Protein AF-A0A4R0RW31-F1 (afdb_monomer)

Radius of gyration: 18.56 Å; Cα contacts (8 Å, |Δi|>4): 98; chains: 1; bounding box: 49×63×40 Å

Nearest PDB structures (foldseek):
  7sss-assembly1_D  TM=7.873E-01  e=2.083E-02  Homo sapiens
  6awl-assembly1_B  TM=7.516E-01  e=2.824E-02  Homo sapiens
  8xyc-assembly1_A  TM=3.086E-01  e=9.597E+00  Verrucomicrobiota
  2xse-assembly1_A  TM=2.639E-01  e=7.080E+00  Leishmania tarentolae

Structure (mmCIF, N/CA/C/O backbone):
data_AF-A0A4R0RW31-F1
#
_entry.id   AF-A0A4R0RW31-F1
#
loop_
_atom_site.group_PDB
_atom_site.id
_atom_site.type_symbol
_atom_site.label_atom_id
_atom_site.label_alt_id
_atom_site.label_comp_id
_atom_site.label_asym_id
_atom_site.label_entity_id
_atom_site.label_seq_id
_atom_site.pdbx_PDB_ins_code
_atom_site.Cartn_x
_atom_site.Cartn_y
_atom_site.Cartn_z
_atom_site.occupancy
_atom_site.B_iso_or_equiv
_atom_site.auth_seq_id
_atom_site.auth_comp_id
_atom_site.auth_asym_id
_atom_site.auth_atom_id
_atom_site.pdbx_PDB_model_num
ATOM 1 N N . MET A 1 1 ? -31.544 -46.307 -4.012 1.00 45.16 1 MET A N 1
ATOM 2 C CA . MET A 1 1 ? -30.546 -45.903 -2.998 1.00 45.16 1 MET A CA 1
ATOM 3 C C . MET A 1 1 ? -30.091 -44.495 -3.343 1.00 45.16 1 MET A C 1
ATOM 5 O O . MET A 1 1 ? -29.356 -44.337 -4.305 1.00 45.16 1 MET A O 1
ATOM 9 N N . ALA A 1 2 ? -30.623 -43.484 -2.655 1.00 39.56 2 ALA A N 1
ATOM 10 C CA . ALA A 1 2 ? -30.266 -42.082 -2.865 1.00 39.56 2 ALA A CA 1
ATOM 11 C C . ALA A 1 2 ? -29.193 -41.692 -1.839 1.00 39.56 2 ALA A C 1
ATOM 13 O O . ALA A 1 2 ? -29.417 -41.847 -0.641 1.00 39.56 2 ALA A O 1
ATOM 14 N N . ALA A 1 3 ? -28.032 -41.239 -2.310 1.00 44.16 3 ALA A N 1
ATOM 15 C CA . ALA A 1 3 ? -26.985 -40.684 -1.464 1.00 44.16 3 ALA A CA 1
ATOM 16 C C . ALA A 1 3 ? -27.232 -39.179 -1.305 1.00 44.16 3 ALA A C 1
ATOM 18 O O . ALA A 1 3 ? -27.142 -38.410 -2.261 1.00 44.16 3 ALA A O 1
ATOM 19 N N . THR A 1 4 ? -27.589 -38.776 -0.092 1.00 51.44 4 THR A N 1
ATOM 20 C CA . THR A 1 4 ? -27.733 -37.381 0.316 1.00 51.44 4 THR A CA 1
ATOM 21 C C . THR A 1 4 ? -26.339 -36.787 0.522 1.00 51.44 4 THR A C 1
ATOM 23 O O . THR A 1 4 ? -25.668 -37.108 1.499 1.00 51.44 4 THR A O 1
ATOM 26 N N . HIS A 1 5 ? -25.886 -35.922 -0.387 1.00 46.72 5 HIS A N 1
ATOM 27 C CA . HIS A 1 5 ? -24.721 -35.073 -0.141 1.00 46.72 5 HIS A CA 1
ATOM 28 C C . HIS A 1 5 ? -25.147 -33.902 0.750 1.00 46.72 5 HIS A C 1
ATOM 30 O O . HIS A 1 5 ? -25.831 -32.982 0.308 1.00 46.72 5 HIS A O 1
ATOM 36 N N . ALA A 1 6 ? -24.766 -33.960 2.024 1.00 48.69 6 ALA A N 1
ATOM 37 C CA . ALA A 1 6 ? -24.850 -32.825 2.927 1.00 48.69 6 ALA A CA 1
ATOM 38 C C . ALA A 1 6 ? -23.756 -31.813 2.547 1.00 48.69 6 ALA A C 1
ATOM 40 O O . ALA A 1 6 ? -22.569 -32.067 2.754 1.00 48.69 6 ALA A O 1
ATOM 41 N N . SER A 1 7 ? -24.147 -30.673 1.974 1.00 46.19 7 SER A N 1
ATOM 42 C CA . SER A 1 7 ? -23.249 -29.529 1.810 1.00 46.19 7 SER A CA 1
ATOM 43 C C . SER A 1 7 ? -22.936 -28.944 3.184 1.00 46.19 7 SER A C 1
ATOM 45 O O . SER A 1 7 ? -23.786 -28.326 3.820 1.00 46.19 7 SER A O 1
ATOM 47 N N . SER A 1 8 ? -21.703 -29.154 3.640 1.00 44.06 8 SER A N 1
ATOM 48 C CA . SER A 1 8 ? -21.124 -28.482 4.801 1.00 44.06 8 SER A CA 1
ATOM 49 C C . SER A 1 8 ? -20.947 -26.995 4.484 1.00 44.06 8 SER A C 1
ATOM 51 O O . SER A 1 8 ? -19.949 -26.602 3.882 1.00 44.06 8 SER A O 1
ATOM 53 N N . SER A 1 9 ? -21.900 -26.154 4.883 1.00 46.59 9 SER A N 1
ATOM 54 C CA . SER A 1 9 ? -21.724 -24.702 4.891 1.00 46.59 9 SER A CA 1
ATOM 55 C C . SER A 1 9 ? -20.740 -24.325 6.001 1.00 46.59 9 SER A C 1
ATOM 57 O O . SER A 1 9 ? -21.135 -24.124 7.151 1.00 46.59 9 SER A O 1
ATOM 59 N N . ALA A 1 10 ? -19.447 -24.269 5.680 1.00 52.94 10 ALA A N 1
ATOM 60 C CA . ALA A 1 10 ? -18.471 -23.647 6.563 1.00 52.94 10 ALA A CA 1
ATOM 61 C C . ALA A 1 10 ? -18.860 -22.171 6.725 1.00 52.94 10 ALA A C 1
ATOM 63 O O . ALA A 1 10 ? -18.895 -21.423 5.750 1.00 52.94 10 ALA A O 1
ATOM 64 N N . SER A 1 11 ? -19.195 -21.760 7.946 1.00 51.03 11 SER A N 1
ATOM 65 C CA . SER A 1 11 ? -19.387 -20.356 8.294 1.00 51.03 11 SER A CA 1
ATOM 66 C C . SER A 1 11 ? -18.028 -19.656 8.234 1.00 51.03 11 SER A C 1
ATOM 68 O O . SER A 1 11 ? -17.292 -19.640 9.221 1.00 51.03 11 SER A O 1
ATOM 70 N N . SER A 1 12 ? -17.647 -19.141 7.064 1.00 73.25 12 SER A N 1
ATOM 71 C CA . SER A 1 12 ? -16.459 -18.301 6.939 1.00 73.25 12 SER A CA 1
ATOM 72 C C . SER A 1 12 ? -16.741 -16.970 7.626 1.00 73.25 12 SER A C 1
ATOM 74 O O . SER A 1 12 ? -17.661 -16.255 7.225 1.00 73.25 12 SER A O 1
ATOM 76 N N . SER A 1 13 ? -15.969 -16.640 8.662 1.00 83.31 13 SER A N 1
ATOM 77 C CA . SER A 1 13 ? -15.927 -15.277 9.196 1.00 83.31 13 SER A CA 1
ATOM 78 C C . SER A 1 13 ? -15.691 -14.278 8.053 1.00 83.31 13 SER A C 1
ATOM 80 O O . SER A 1 13 ? -15.000 -14.628 7.090 1.00 83.31 13 SER A O 1
ATOM 82 N N . PRO A 1 14 ? -16.251 -13.057 8.126 1.00 87.44 14 PRO A N 1
ATOM 83 C CA . PRO A 1 14 ? -15.956 -12.033 7.133 1.00 87.44 14 PRO A CA 1
ATOM 84 C C . PRO A 1 14 ? -14.440 -11.781 7.086 1.00 87.44 14 PRO A C 1
ATOM 86 O O . PRO A 1 14 ? -13.785 -11.844 8.134 1.00 87.44 14 PRO A O 1
ATOM 89 N N . PRO A 1 15 ? -13.875 -11.517 5.896 1.00 94.56 15 PRO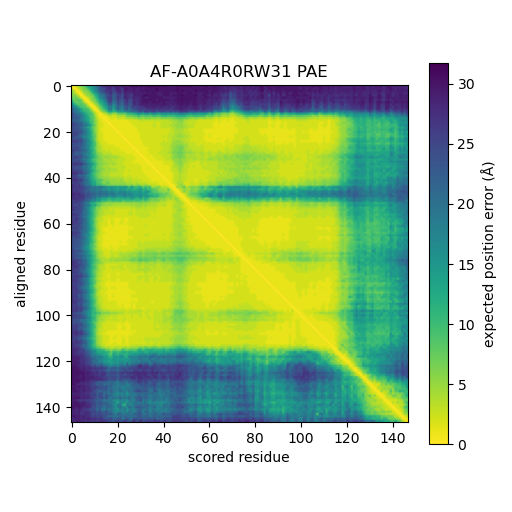 A N 1
ATOM 90 C CA . PRO A 1 15 ? -12.445 -11.300 5.758 1.00 94.56 15 PRO A CA 1
ATOM 91 C C . PRO A 1 15 ? -12.023 -10.033 6.504 1.00 94.56 15 PRO A C 1
ATOM 93 O O . PRO A 1 15 ? -12.758 -9.050 6.604 1.00 94.56 15 PRO A O 1
ATOM 96 N N . THR A 1 16 ? -10.804 -10.045 7.017 1.00 95.81 16 THR A N 1
ATOM 97 C CA . THR A 1 16 ? -10.161 -8.886 7.630 1.00 95.81 16 THR A CA 1
ATOM 98 C C . THR A 1 16 ? -9.554 -7.973 6.566 1.00 95.81 16 THR A C 1
ATOM 100 O O . THR A 1 16 ? -9.238 -8.400 5.456 1.00 95.81 16 THR A O 1
ATOM 103 N N . ILE A 1 17 ? -9.300 -6.706 6.918 1.00 96.12 17 ILE A N 1
ATOM 104 C CA . ILE A 1 17 ? -8.666 -5.750 5.991 1.00 96.12 17 ILE A CA 1
ATOM 105 C C . ILE A 1 17 ? -7.292 -6.243 5.514 1.00 96.12 17 ILE A C 1
ATOM 107 O O . ILE A 1 17 ? -6.922 -6.057 4.357 1.00 96.12 17 ILE A O 1
ATOM 111 N N . ARG A 1 18 ? -6.561 -6.927 6.405 1.00 96.56 18 ARG A N 1
ATOM 112 C CA . ARG A 1 18 ? -5.253 -7.518 6.125 1.00 96.56 18 ARG A CA 1
ATOM 113 C C . ARG A 1 18 ? -5.361 -8.599 5.058 1.00 96.56 18 ARG A C 1
ATOM 115 O O . ARG A 1 18 ? -4.598 -8.576 4.101 1.00 96.56 18 ARG A O 1
ATOM 122 N N . GLU A 1 19 ? -6.325 -9.506 5.193 1.00 97.25 19 GLU A N 1
ATOM 123 C CA . GLU A 1 19 ? -6.543 -10.586 4.227 1.00 97.25 19 GLU A CA 1
ATOM 124 C C . GLU A 1 19 ? -6.937 -10.044 2.852 1.00 97.25 19 GLU A C 1
ATOM 126 O O . GLU A 1 19 ? -6.405 -10.508 1.846 1.00 97.25 19 GLU A O 1
ATOM 131 N N . VAL A 1 20 ? -7.804 -9.027 2.799 1.00 98.19 20 VAL A N 1
ATOM 132 C CA . VAL A 1 20 ? -8.225 -8.410 1.531 1.00 98.19 20 VAL A CA 1
ATOM 133 C C . VAL A 1 20 ? -7.043 -7.753 0.815 1.00 98.19 20 VAL A C 1
ATOM 135 O O . VAL A 1 20 ? -6.808 -8.021 -0.365 1.00 98.19 20 VAL A O 1
ATOM 138 N N . LEU A 1 21 ? -6.259 -6.930 1.518 1.00 98.19 21 LEU A N 1
ATOM 139 C CA . LEU A 1 21 ? -5.113 -6.242 0.918 1.00 98.19 21 LEU A CA 1
ATOM 140 C C . LEU A 1 21 ? -3.986 -7.212 0.537 1.00 98.19 21 LEU A C 1
ATOM 142 O O . LEU A 1 21 ? -3.399 -7.067 -0.534 1.00 98.19 21 LEU A O 1
ATOM 146 N N . ALA A 1 22 ? -3.716 -8.232 1.358 1.00 97.75 22 ALA A N 1
ATOM 147 C CA . ALA A 1 22 ? -2.736 -9.267 1.036 1.00 97.75 22 ALA A CA 1
ATOM 148 C C . ALA A 1 22 ? -3.161 -10.085 -0.193 1.00 97.75 22 ALA A C 1
ATOM 150 O O . ALA A 1 22 ? -2.339 -10.349 -1.071 1.00 97.75 22 ALA A O 1
ATOM 151 N N . ALA A 1 23 ? -4.445 -10.441 -0.299 1.00 97.94 23 ALA A N 1
ATOM 152 C CA . ALA A 1 23 ? -4.982 -11.122 -1.473 1.00 97.94 23 ALA A CA 1
ATOM 153 C C . ALA A 1 23 ? -4.858 -10.257 -2.735 1.00 97.94 23 ALA A C 1
ATOM 155 O O . ALA A 1 23 ? -4.455 -10.756 -3.788 1.00 97.94 23 ALA A O 1
ATOM 156 N N . ARG A 1 24 ? -5.138 -8.952 -2.629 1.00 97.75 24 ARG A N 1
ATOM 157 C CA . ARG A 1 24 ? -4.978 -8.018 -3.746 1.00 97.75 24 ARG A CA 1
ATOM 158 C C . ARG A 1 24 ? -3.517 -7.873 -4.176 1.00 97.75 24 ARG A C 1
ATOM 160 O O . ARG A 1 24 ? -3.259 -7.900 -5.376 1.00 97.75 24 ARG A O 1
ATOM 167 N N . LEU A 1 25 ? -2.579 -7.767 -3.233 1.00 97.44 25 LEU A N 1
ATOM 168 C CA . LEU A 1 25 ? -1.140 -7.686 -3.519 1.00 97.44 25 LEU A CA 1
ATOM 169 C C . LEU A 1 25 ? -0.626 -8.975 -4.181 1.00 97.44 25 LEU A C 1
ATOM 171 O O . LEU A 1 25 ? 0.123 -8.935 -5.158 1.00 97.44 25 LEU A O 1
ATOM 175 N N . LYS A 1 26 ? -1.084 -10.133 -3.691 1.00 96.88 26 LYS A N 1
ATOM 176 C CA . LYS A 1 26 ? -0.772 -11.451 -4.258 1.00 96.88 26 LYS A CA 1
ATOM 177 C C . LYS A 1 26 ? -1.227 -11.587 -5.712 1.00 96.88 26 LYS A C 1
ATOM 179 O O . LYS A 1 26 ? -0.566 -12.248 -6.505 1.00 96.88 26 LYS A O 1
ATOM 184 N N . HIS A 1 27 ? -2.327 -10.938 -6.088 1.00 96.06 27 HIS A N 1
ATOM 185 C CA . HIS A 1 27 ? -2.836 -10.981 -7.460 1.00 96.06 27 HIS A CA 1
ATOM 186 C C . HIS A 1 27 ? -1.836 -10.448 -8.502 1.00 96.06 27 HIS A C 1
ATOM 188 O O . HIS A 1 27 ? -1.933 -10.803 -9.673 1.00 96.06 27 HIS A O 1
ATOM 194 N N . ASN A 1 28 ? -0.857 -9.642 -8.086 1.00 95.50 28 ASN A N 1
ATOM 195 C CA . ASN A 1 28 ? 0.182 -9.132 -8.973 1.00 95.50 28 ASN A CA 1
ATOM 196 C C . ASN A 1 28 ? 1.307 -10.153 -9.257 1.00 95.50 28 ASN A C 1
ATOM 198 O O . ASN A 1 28 ? 2.070 -9.944 -10.196 1.00 95.50 28 ASN A O 1
ATOM 202 N N . GLU A 1 29 ? 1.426 -11.249 -8.489 1.00 93.88 29 GLU A N 1
ATOM 203 C CA . GLU A 1 29 ? 2.508 -12.247 -8.629 1.00 93.88 29 GLU A CA 1
ATOM 204 C C . GLU A 1 29 ? 2.724 -12.750 -10.071 1.00 93.88 29 GLU A C 1
ATOM 206 O O . GLU A 1 29 ? 3.878 -12.811 -10.494 1.00 93.88 29 GLU A O 1
ATOM 211 N N . PRO A 1 30 ? 1.680 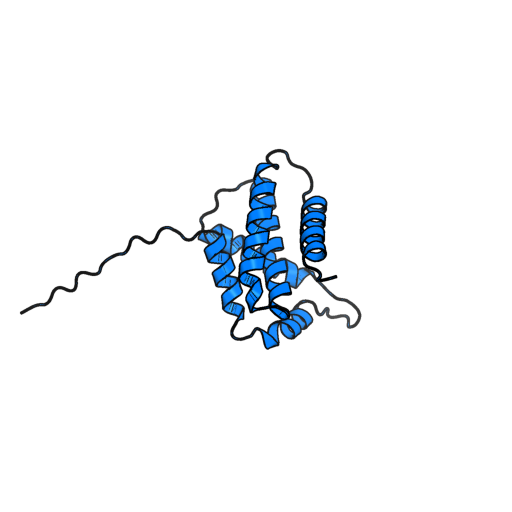-13.057 -10.872 1.00 94.75 30 PRO A N 1
ATOM 212 C CA . PRO A 1 30 ? 1.869 -13.565 -12.233 1.00 94.75 30 PRO A CA 1
ATOM 213 C C . PRO A 1 30 ? 2.474 -12.551 -13.212 1.00 94.75 30 PRO A C 1
ATOM 215 O O . PRO A 1 30 ? 2.931 -12.943 -14.282 1.00 94.75 30 PRO A O 1
ATOM 218 N N . ILE A 1 31 ? 2.430 -11.258 -12.881 1.00 94.00 31 ILE A N 1
ATOM 219 C CA . ILE A 1 31 ? 2.868 -10.153 -13.745 1.00 94.00 31 ILE A CA 1
ATOM 220 C C . ILE A 1 31 ? 3.927 -9.279 -13.069 1.00 94.00 31 ILE A C 1
ATOM 222 O O . ILE A 1 31 ? 4.149 -8.149 -13.497 1.00 94.00 31 ILE A O 1
ATOM 226 N N . VAL A 1 32 ? 4.570 -9.775 -12.007 1.00 93.12 32 VAL A N 1
ATOM 227 C CA . VAL A 1 32 ? 5.448 -8.959 -11.159 1.00 93.12 32 VAL A CA 1
ATOM 228 C C . VAL A 1 32 ? 6.610 -8.331 -11.929 1.00 93.12 32 VAL A C 1
ATOM 230 O O . VAL A 1 32 ? 6.935 -7.168 -11.704 1.00 93.12 32 VAL A O 1
ATOM 233 N N . ASP A 1 33 ? 7.140 -9.053 -12.916 1.00 92.62 33 ASP A N 1
ATOM 234 C CA . ASP A 1 33 ? 8.227 -8.591 -13.783 1.00 92.62 33 ASP A CA 1
ATOM 235 C C . ASP A 1 33 ? 7.806 -7.433 -14.708 1.00 92.62 33 ASP A C 1
ATOM 237 O O . ASP A 1 33 ? 8.649 -6.670 -15.173 1.00 92.62 33 ASP A O 1
ATOM 241 N N . LEU A 1 34 ? 6.500 -7.274 -14.957 1.00 93.94 34 LEU A N 1
ATOM 242 C CA . LEU A 1 34 ? 5.927 -6.211 -15.788 1.00 93.94 34 LEU A CA 1
ATOM 243 C C . LEU A 1 34 ? 5.438 -5.013 -14.965 1.00 93.94 34 LEU A C 1
ATOM 245 O O . LEU A 1 34 ? 5.152 -3.959 -15.534 1.00 93.94 34 LEU A O 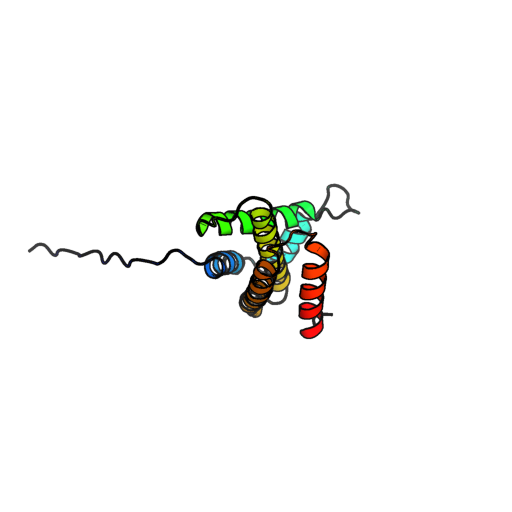1
ATOM 249 N N . LEU A 1 35 ? 5.333 -5.141 -13.637 1.00 89.81 35 LEU A N 1
ATOM 250 C CA . LEU A 1 35 ? 4.825 -4.063 -12.783 1.00 89.81 35 LEU A CA 1
ATOM 251 C C . LEU A 1 35 ? 5.648 -2.772 -12.867 1.00 89.81 35 LEU A C 1
ATOM 253 O O . LEU A 1 35 ? 5.017 -1.717 -12.942 1.00 89.81 35 LEU A O 1
ATOM 257 N N . PRO A 1 36 ? 7.000 -2.793 -12.897 1.00 89.69 36 PRO A N 1
ATOM 258 C CA . PRO A 1 36 ? 7.772 -1.557 -13.014 1.00 89.69 36 PRO A CA 1
ATOM 259 C C . PRO A 1 36 ? 7.436 -0.780 -14.292 1.00 89.69 36 PRO A C 1
ATOM 261 O O . PRO A 1 36 ? 7.256 0.437 -14.250 1.00 89.69 36 PRO A O 1
ATOM 264 N N . GLU A 1 37 ? 7.302 -1.482 -15.421 1.00 89.44 37 GLU A N 1
ATOM 265 C CA . GLU A 1 37 ? 6.931 -0.883 -16.705 1.00 89.44 37 GLU A CA 1
ATOM 266 C C . GLU A 1 37 ? 5.480 -0.392 -16.691 1.00 89.44 37 GLU A C 1
ATOM 268 O O . GLU A 1 37 ? 5.209 0.747 -17.072 1.00 89.44 37 GLU A O 1
ATOM 273 N N . ALA A 1 38 ? 4.551 -1.204 -16.181 1.00 90.62 38 ALA A N 1
ATOM 274 C CA . ALA A 1 38 ? 3.149 -0.823 -16.053 1.00 90.62 38 ALA A CA 1
ATOM 275 C C . ALA A 1 38 ? 2.980 0.443 -15.198 1.00 90.62 38 ALA A C 1
ATOM 277 O O . ALA A 1 38 ? 2.216 1.335 -15.563 1.00 90.62 38 ALA A O 1
ATOM 278 N N . PHE A 1 39 ? 3.728 0.565 -14.098 1.00 87.00 39 PHE A N 1
ATOM 279 C CA . PHE A 1 39 ? 3.719 1.765 -13.266 1.00 87.00 39 PHE A CA 1
ATOM 280 C C . PHE A 1 39 ? 4.366 2.961 -13.952 1.00 87.00 39 PHE A C 1
ATOM 282 O O . PHE A 1 39 ? 3.825 4.060 -13.852 1.00 87.00 39 PHE A O 1
ATOM 289 N N . ALA A 1 40 ? 5.474 2.769 -14.671 1.00 88.00 40 ALA A N 1
ATOM 290 C CA . ALA A 1 40 ? 6.094 3.835 -15.453 1.00 88.00 40 ALA A CA 1
ATOM 291 C C . ALA A 1 40 ? 5.119 4.403 -16.497 1.00 88.00 40 ALA A C 1
ATOM 293 O O . ALA A 1 40 ? 5.027 5.619 -16.648 1.00 88.00 40 ALA A O 1
ATOM 294 N N . LEU A 1 41 ? 4.343 3.537 -17.158 1.00 89.88 41 LEU A N 1
ATOM 295 C CA . LEU A 1 41 ? 3.280 3.935 -18.082 1.00 89.88 41 LEU A CA 1
ATOM 296 C C . LEU A 1 41 ? 2.101 4.601 -17.363 1.00 89.88 41 LEU A C 1
ATOM 298 O O . LEU A 1 41 ? 1.564 5.584 -17.863 1.00 89.88 41 LEU A O 1
ATOM 302 N N . LEU A 1 42 ? 1.716 4.103 -16.186 1.00 87.19 42 LEU A N 1
ATOM 303 C CA . LEU A 1 42 ? 0.622 4.661 -15.388 1.00 87.19 42 LEU A CA 1
ATOM 304 C C . LEU A 1 42 ? 0.899 6.106 -14.957 1.00 87.19 42 LEU A C 1
ATOM 306 O O . LEU A 1 42 ? -0.019 6.921 -14.917 1.00 87.19 42 LEU A O 1
ATOM 310 N N . VAL A 1 43 ? 2.155 6.421 -14.635 1.00 85.38 43 VAL A N 1
ATOM 311 C CA . VAL A 1 43 ? 2.569 7.773 -14.231 1.00 85.38 43 VAL A CA 1
ATOM 312 C C . VAL A 1 43 ? 3.093 8.617 -15.394 1.00 85.38 43 VAL A C 1
ATOM 314 O O . VAL A 1 43 ? 3.447 9.784 -15.198 1.00 85.38 43 VAL A O 1
ATOM 317 N N . ALA A 1 44 ? 3.158 8.054 -16.603 1.00 86.38 44 ALA A N 1
ATOM 318 C CA . ALA A 1 44 ? 3.570 8.789 -17.787 1.00 86.38 44 ALA A CA 1
ATOM 319 C C . ALA A 1 44 ? 2.537 9.878 -18.096 1.00 86.38 44 ALA A C 1
ATOM 321 O O . ALA A 1 44 ? 1.351 9.616 -18.298 1.00 86.38 44 ALA A O 1
ATOM 322 N N . SER A 1 45 ? 2.993 11.127 -18.141 1.00 77.94 45 SER A N 1
ATOM 323 C CA . SER A 1 45 ? 2.164 12.238 -18.592 1.00 77.94 45 SER A CA 1
ATOM 324 C C . SER A 1 45 ? 2.183 12.340 -20.119 1.00 77.94 45 SER A C 1
ATOM 326 O O . SER A 1 45 ? 3.088 11.848 -20.789 1.00 77.94 45 SER A O 1
ATOM 328 N N . SER A 1 46 ? 1.228 13.081 -20.687 1.00 75.75 46 SER A N 1
ATOM 329 C CA . SER A 1 46 ? 1.271 13.489 -22.098 1.00 75.75 46 SER A CA 1
ATOM 330 C C . SER A 1 46 ? 2.492 14.361 -22.433 1.00 75.75 46 SER A C 1
ATOM 332 O O . SER A 1 46 ? 2.824 14.525 -23.604 1.00 75.75 46 SER A O 1
ATOM 334 N N . SER A 1 47 ? 3.156 14.933 -21.421 1.00 74.25 47 SER A N 1
ATOM 335 C CA . SER A 1 47 ? 4.434 15.628 -21.574 1.00 74.25 47 SER A CA 1
ATOM 336 C C . SER A 1 47 ? 5.602 14.678 -21.275 1.00 74.25 47 SER A C 1
ATOM 338 O O . SER A 1 47 ? 5.651 14.123 -20.177 1.00 74.25 47 SER A O 1
ATOM 340 N N . PRO A 1 48 ? 6.598 14.550 -22.172 1.00 69.12 48 PRO A N 1
ATOM 341 C CA . PRO A 1 48 ? 7.736 13.641 -21.994 1.00 69.12 48 PRO A CA 1
ATOM 342 C C . PRO A 1 48 ? 8.679 14.041 -20.846 1.00 69.12 48 PRO A C 1
ATOM 344 O O . PRO A 1 48 ? 9.572 13.278 -20.490 1.00 69.12 48 PRO A O 1
ATOM 347 N N . PHE A 1 49 ? 8.496 15.230 -20.266 1.00 74.94 49 PHE A N 1
ATOM 348 C CA . PHE A 1 49 ? 9.305 15.743 -19.156 1.00 74.94 49 PHE A CA 1
ATOM 349 C C . PHE A 1 49 ? 8.543 15.793 -17.828 1.00 74.94 49 PHE A C 1
ATOM 351 O O . PHE A 1 49 ? 9.070 16.313 -16.846 1.00 74.94 49 PHE A O 1
ATOM 358 N N . ALA A 1 50 ? 7.302 15.301 -17.790 1.00 76.81 50 ALA A N 1
ATOM 359 C CA . ALA A 1 50 ? 6.474 15.338 -16.595 1.00 76.81 50 ALA A CA 1
ATOM 360 C C . ALA A 1 50 ? 6.000 13.936 -16.209 1.00 76.81 50 ALA A C 1
ATOM 362 O O . ALA A 1 50 ? 5.534 13.160 -17.040 1.00 76.81 50 ALA A O 1
ATOM 363 N N . VAL A 1 51 ? 6.081 13.649 -14.915 1.00 82.69 51 VAL A N 1
ATOM 364 C CA . VAL A 1 51 ? 5.454 12.485 -14.294 1.00 82.69 51 VAL A CA 1
ATOM 365 C C . VAL A 1 51 ? 4.181 12.971 -13.614 1.00 82.69 51 VAL A C 1
ATOM 367 O O . VAL A 1 51 ? 4.224 13.956 -12.874 1.00 82.69 51 VAL A O 1
ATOM 370 N N . ASP A 1 52 ? 3.055 12.304 -13.862 1.00 82.19 52 ASP A N 1
ATOM 371 C CA . ASP A 1 52 ? 1.822 12.531 -13.114 1.00 82.19 52 ASP A CA 1
ATOM 372 C C . ASP A 1 52 ? 1.633 11.392 -12.102 1.00 82.19 52 ASP A C 1
ATOM 374 O O . ASP A 1 52 ? 1.299 10.277 -12.494 1.00 82.19 52 ASP A O 1
ATOM 378 N N . PRO A 1 53 ? 1.841 11.622 -10.794 1.00 81.88 53 PRO A N 1
ATOM 379 C CA . PRO A 1 53 ? 1.638 10.585 -9.788 1.00 81.88 53 PRO A CA 1
ATOM 380 C C . PRO A 1 53 ? 0.155 10.336 -9.486 1.00 81.88 53 PRO A C 1
ATOM 382 O O . PRO A 1 53 ? -0.165 9.374 -8.786 1.00 81.88 53 PRO A O 1
ATOM 385 N N . LYS A 1 54 ? -0.766 11.190 -9.965 1.00 85.25 54 LYS A N 1
ATOM 386 C CA . LYS A 1 54 ? -2.194 11.082 -9.638 1.00 85.25 54 LYS A CA 1
ATOM 387 C C . LYS A 1 54 ? -2.786 9.719 -9.990 1.00 85.25 54 LYS A C 1
ATOM 389 O O . LYS A 1 54 ? -3.457 9.184 -9.117 1.00 85.25 54 LYS A O 1
ATOM 394 N N . PRO A 1 55 ? -2.539 9.112 -11.167 1.00 88.62 55 PRO A N 1
ATOM 395 C CA . PRO A 1 55 ? -3.127 7.816 -11.495 1.00 88.62 55 PRO A CA 1
ATOM 396 C C . PRO A 1 55 ? -2.681 6.703 -10.535 1.00 88.62 55 PRO A C 1
ATOM 398 O O . PRO A 1 55 ? -3.511 5.912 -10.091 1.00 88.62 55 PRO A O 1
ATOM 401 N N . ALA A 1 56 ? -1.406 6.691 -10.132 1.00 84.31 56 ALA A N 1
ATOM 402 C CA . ALA A 1 56 ? -0.892 5.739 -9.145 1.00 84.31 56 ALA A CA 1
ATOM 403 C C . ALA A 1 56 ? -1.507 5.955 -7.751 1.00 84.31 56 ALA A C 1
ATOM 405 O O . ALA A 1 56 ? -1.881 4.996 -7.077 1.00 84.31 56 ALA A O 1
ATOM 406 N N . LEU A 1 57 ? -1.668 7.215 -7.331 1.00 86.06 57 LEU A N 1
ATOM 407 C CA . LEU A 1 57 ? -2.354 7.542 -6.080 1.00 86.06 57 LEU A CA 1
ATOM 408 C C . LEU A 1 57 ? -3.827 7.124 -6.130 1.00 86.06 57 LEU A C 1
ATOM 410 O O . LEU A 1 57 ? -4.309 6.480 -5.204 1.00 86.06 57 LEU A O 1
ATOM 414 N N . THR A 1 58 ? -4.538 7.446 -7.211 1.00 91.88 58 THR A N 1
ATOM 415 C CA . THR A 1 58 ? -5.941 7.064 -7.410 1.00 91.88 58 THR A CA 1
ATOM 416 C C . THR A 1 58 ? -6.125 5.552 -7.335 1.00 91.88 58 THR A C 1
ATOM 418 O O . THR A 1 58 ? -7.046 5.109 -6.657 1.00 91.88 58 THR A O 1
ATOM 421 N N . HIS A 1 59 ? -5.230 4.774 -7.948 1.00 94.50 59 HIS A N 1
ATOM 422 C CA . HIS A 1 59 ? -5.217 3.312 -7.842 1.00 94.50 59 HIS A CA 1
ATOM 423 C C . HIS A 1 59 ? -5.064 2.829 -6.392 1.00 94.50 59 HIS A C 1
ATOM 425 O O . HIS A 1 59 ? -5.857 2.023 -5.911 1.00 94.50 59 HIS A O 1
ATOM 431 N N . ALA A 1 60 ? -4.098 3.363 -5.642 1.00 93.81 60 ALA A N 1
ATOM 432 C CA . ALA A 1 60 ? -3.920 2.974 -4.243 1.00 93.81 60 ALA A CA 1
ATOM 433 C C . ALA A 1 60 ? -5.148 3.327 -3.377 1.00 93.81 60 ALA A C 1
ATOM 435 O O . ALA A 1 60 ? -5.559 2.548 -2.513 1.00 93.81 60 ALA A O 1
ATOM 436 N N . PHE A 1 61 ? -5.764 4.487 -3.625 1.00 95.19 61 PHE A N 1
ATOM 437 C CA . PHE A 1 61 ? -6.985 4.910 -2.938 1.00 95.19 61 PHE A CA 1
ATOM 438 C C . PHE A 1 61 ? -8.205 4.064 -3.309 1.00 95.19 61 PHE A C 1
ATOM 440 O O . PHE A 1 61 ? -9.007 3.778 -2.420 1.00 95.19 61 PHE A O 1
ATOM 447 N N . SER A 1 62 ? -8.350 3.637 -4.567 1.00 97.88 62 SER A N 1
ATOM 448 C CA . SER A 1 62 ? -9.457 2.763 -4.966 1.00 97.88 62 SER A CA 1
ATOM 449 C C . SER A 1 62 ? -9.334 1.388 -4.316 1.00 97.88 62 SER A C 1
ATOM 451 O O . SER A 1 62 ? -10.310 0.900 -3.758 1.00 97.88 62 SER A O 1
ATOM 453 N N . VAL A 1 63 ? -8.125 0.812 -4.268 1.00 98.19 63 VAL A N 1
ATOM 454 C CA . VAL A 1 63 ? -7.878 -0.453 -3.555 1.00 98.19 63 VAL A CA 1
ATOM 455 C C . VAL A 1 63 ? -8.241 -0.334 -2.072 1.00 98.19 63 VAL A C 1
ATOM 457 O O . VAL A 1 63 ? -8.889 -1.221 -1.518 1.00 98.19 63 VAL A O 1
ATOM 460 N N . ALA A 1 64 ? -7.858 0.764 -1.418 1.00 96.56 64 ALA A N 1
ATOM 461 C CA . ALA A 1 64 ? -8.196 0.995 -0.016 1.00 96.56 64 ALA A CA 1
ATOM 462 C C . ALA A 1 64 ? -9.706 1.176 0.215 1.00 96.56 64 ALA A C 1
ATOM 464 O O . ALA A 1 64 ? -10.235 0.677 1.210 1.00 96.56 64 ALA A O 1
ATOM 465 N N . ASP A 1 65 ? -10.401 1.883 -0.679 1.00 97.00 65 ASP A N 1
ATOM 466 C CA . ASP A 1 65 ? -11.851 2.068 -0.591 1.00 97.00 65 ASP A CA 1
ATOM 467 C C . ASP A 1 65 ? -12.607 0.749 -0.788 1.00 97.00 65 ASP A C 1
ATOM 469 O O . ASP A 1 65 ? -13.451 0.405 0.042 1.00 97.00 65 ASP A O 1
ATOM 473 N N . GLU A 1 66 ? -12.243 -0.031 -1.808 1.00 98.19 66 GLU A N 1
ATOM 474 C CA . GLU A 1 66 ? -12.796 -1.365 -2.062 1.00 98.19 66 GLU A CA 1
ATOM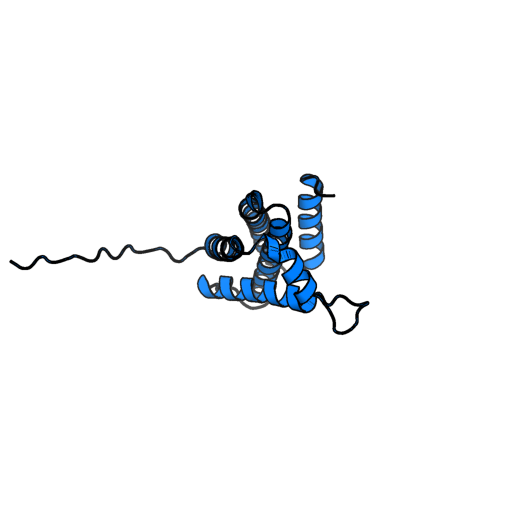 475 C C . GLU A 1 66 ? -12.539 -2.310 -0.886 1.00 98.19 66 GLU A C 1
ATOM 477 O O . GLU A 1 66 ? -13.449 -3.008 -0.438 1.00 98.19 66 GLU A O 1
ATOM 482 N N . ALA A 1 67 ? -11.329 -2.296 -0.320 1.00 97.81 67 ALA A N 1
ATOM 483 C CA . ALA A 1 67 ? -11.007 -3.116 0.840 1.00 97.81 67 ALA A CA 1
ATOM 484 C C . ALA A 1 67 ? -11.856 -2.732 2.062 1.00 97.81 67 ALA A C 1
ATOM 486 O O . ALA A 1 67 ? -12.399 -3.609 2.733 1.00 97.81 67 ALA A O 1
ATOM 487 N N . CYS A 1 68 ? -12.037 -1.433 2.323 1.00 96.38 68 CYS A N 1
ATOM 488 C CA . CYS A 1 68 ? -12.948 -0.945 3.359 1.00 96.38 68 CYS A CA 1
ATOM 489 C C . CYS A 1 68 ? -14.408 -1.330 3.086 1.00 96.38 68 CYS A C 1
ATOM 491 O O . CYS A 1 68 ? -15.141 -1.622 4.029 1.00 96.38 68 CYS A O 1
ATOM 493 N N . HIS A 1 69 ? -14.836 -1.339 1.824 1.00 96.44 69 HIS A N 1
ATOM 494 C CA . HIS A 1 69 ? -16.178 -1.765 1.440 1.00 96.44 69 HIS A CA 1
ATOM 495 C C . HIS A 1 69 ? -16.400 -3.261 1.707 1.00 96.44 69 HIS A C 1
ATOM 497 O O . HIS A 1 69 ? -17.395 -3.620 2.332 1.00 96.44 69 HIS A O 1
ATOM 503 N N . ILE A 1 70 ? -15.453 -4.120 1.310 1.00 97.12 70 ILE A N 1
ATOM 504 C CA . ILE A 1 70 ? -15.521 -5.583 1.481 1.00 97.12 70 ILE A CA 1
ATOM 505 C C . ILE A 1 70 ? -15.636 -5.982 2.956 1.00 97.12 70 ILE A C 1
ATOM 507 O O . ILE A 1 70 ? -16.385 -6.898 3.288 1.00 97.12 70 ILE A O 1
ATOM 511 N N . VAL A 1 71 ? -14.915 -5.297 3.848 1.00 96.19 71 VAL A N 1
ATOM 512 C CA . VAL A 1 71 ? -14.956 -5.575 5.298 1.00 96.19 71 VAL A CA 1
ATOM 513 C C . VAL A 1 71 ? -16.076 -4.829 6.026 1.00 96.19 71 VAL A C 1
ATOM 515 O O . VAL A 1 71 ? -16.117 -4.816 7.255 1.00 96.19 71 VAL A O 1
ATOM 518 N N . GLU A 1 72 ? -16.958 -4.173 5.269 1.00 95.31 72 GLU A N 1
ATOM 519 C CA . GLU A 1 72 ? -18.049 -3.337 5.760 1.00 95.31 72 GLU A CA 1
ATOM 520 C C . GLU A 1 72 ? -17.623 -2.290 6.803 1.00 95.31 72 GLU A C 1
ATOM 522 O O . GLU A 1 72 ? -18.302 -2.090 7.819 1.00 95.31 72 GLU A O 1
ATOM 527 N N . ASP A 1 73 ? -16.501 -1.611 6.559 1.00 93.06 73 ASP A N 1
ATOM 528 C CA . ASP A 1 73 ? -15.966 -0.606 7.469 1.00 93.06 73 ASP A CA 1
ATOM 529 C C . ASP A 1 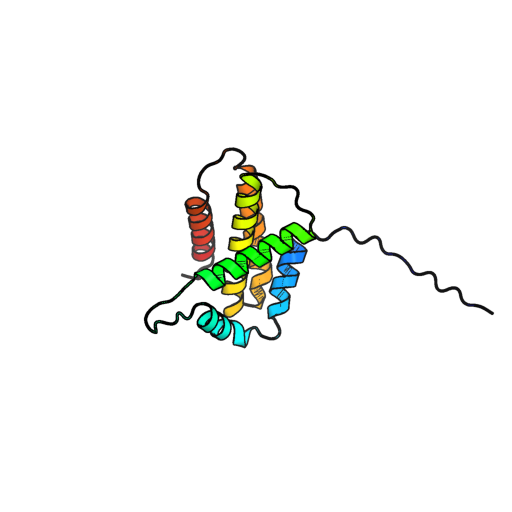73 ? -17.002 0.482 7.800 1.00 93.06 73 ASP A C 1
ATOM 531 O O . ASP A 1 73 ? -17.677 1.025 6.923 1.00 93.06 73 ASP A O 1
ATOM 535 N N . LYS A 1 74 ? -17.121 0.813 9.090 1.00 92.31 74 LYS A N 1
ATOM 536 C CA . LYS A 1 74 ? -18.137 1.742 9.606 1.00 92.31 74 LYS A CA 1
ATOM 537 C C . LYS A 1 74 ? -17.581 3.140 9.899 1.00 92.31 74 LYS A C 1
ATOM 539 O O . LYS A 1 74 ? -18.269 3.930 10.542 1.00 92.31 74 LYS A O 1
ATOM 544 N N . ALA A 1 75 ? -16.351 3.461 9.486 1.00 88.31 75 ALA A N 1
ATOM 545 C CA . ALA A 1 75 ? -15.785 4.789 9.709 1.00 88.31 75 ALA A CA 1
ATOM 546 C C . ALA A 1 75 ? -16.585 5.869 8.956 1.00 88.31 75 ALA A C 1
ATOM 548 O O . ALA A 1 75 ? -17.002 5.675 7.816 1.00 88.31 75 ALA A O 1
ATOM 549 N N . TYR A 1 76 ? -16.771 7.032 9.580 1.00 88.00 76 TYR A N 1
ATOM 550 C CA . TYR A 1 76 ? -17.499 8.173 9.015 1.00 88.00 76 TYR A CA 1
ATOM 551 C C . TYR A 1 76 ? -16.769 9.491 9.308 1.00 88.00 76 TYR A C 1
ATOM 553 O O . TYR A 1 76 ? -15.886 9.557 10.166 1.00 88.00 76 TYR A O 1
ATOM 561 N N . GLY A 1 77 ? -17.124 10.556 8.582 1.00 85.81 77 GLY A N 1
ATOM 562 C CA . GLY A 1 77 ? -16.530 11.883 8.774 1.00 85.81 77 GLY A CA 1
ATOM 563 C C . GLY A 1 77 ? -15.000 11.881 8.591 1.00 85.81 77 GLY A C 1
ATOM 564 O O . GLY A 1 77 ? -14.498 11.194 7.706 1.00 85.81 77 GLY A O 1
ATOM 565 N N . PRO A 1 78 ? -14.225 12.616 9.410 1.00 81.88 78 PRO A N 1
ATOM 566 C CA . PRO A 1 78 ? -12.761 12.647 9.307 1.00 81.88 78 PRO A CA 1
ATOM 567 C C . PRO A 1 78 ? -12.078 11.274 9.440 1.00 81.88 78 PRO A C 1
ATOM 569 O O . PRO A 1 78 ? -11.083 11.020 8.761 1.00 81.88 78 PRO A O 1
ATOM 572 N N . ALA A 1 79 ? -12.627 10.367 10.258 1.00 81.69 79 ALA A N 1
ATOM 573 C CA . ALA A 1 79 ? -12.074 9.024 10.450 1.00 81.69 79 ALA A CA 1
ATOM 574 C C . ALA A 1 79 ? -12.141 8.179 9.167 1.00 81.69 79 ALA A C 1
ATOM 576 O O . ALA A 1 79 ? -11.234 7.394 8.899 1.00 81.69 79 ALA A O 1
ATOM 577 N N . TRP A 1 80 ? -13.172 8.390 8.340 1.00 88.00 80 TRP A N 1
ATOM 578 C CA . TRP A 1 80 ? -13.301 7.754 7.025 1.00 88.00 80 TRP A CA 1
ATOM 579 C C . TRP A 1 80 ? -12.111 8.093 6.117 1.00 88.00 80 TRP A C 1
ATOM 581 O O . TRP A 1 80 ? -11.515 7.197 5.514 1.00 88.00 80 TRP A O 1
ATOM 591 N N . TYR A 1 81 ? -11.724 9.375 6.078 1.00 83.50 81 TYR A N 1
ATOM 592 C CA . TYR A 1 81 ? -10.591 9.852 5.281 1.00 83.50 81 TYR A CA 1
ATOM 593 C C . TYR A 1 81 ? -9.262 9.344 5.836 1.00 83.50 81 TYR A C 1
ATOM 595 O O . TYR A 1 81 ? -8.421 8.872 5.069 1.00 83.50 81 TYR A O 1
ATOM 603 N N . ALA A 1 82 ? -9.073 9.416 7.157 1.00 83.06 82 ALA A N 1
ATOM 604 C CA . ALA A 1 82 ? -7.841 8.975 7.806 1.00 83.06 82 ALA A CA 1
ATOM 605 C C . ALA A 1 82 ? -7.580 7.482 7.565 1.00 83.06 82 ALA A C 1
ATOM 607 O O . ALA A 1 82 ? -6.470 7.105 7.179 1.00 83.06 82 ALA A O 1
ATOM 608 N N . ARG A 1 83 ? -8.619 6.649 7.705 1.00 88.31 83 ARG A N 1
ATOM 609 C CA . ARG A 1 83 ? -8.527 5.204 7.492 1.00 88.31 83 ARG A CA 1
ATOM 610 C C . ARG A 1 83 ? -8.146 4.856 6.059 1.00 88.31 83 ARG A C 1
ATOM 612 O O . ARG A 1 83 ? -7.152 4.176 5.823 1.00 88.31 83 ARG A O 1
ATOM 619 N N . ARG A 1 84 ? -8.880 5.385 5.077 1.00 92.00 84 ARG A N 1
ATOM 620 C CA . ARG A 1 84 ? -8.607 5.119 3.653 1.00 92.00 84 ARG A CA 1
ATOM 621 C C . ARG A 1 84 ? -7.259 5.651 3.200 1.00 92.00 84 ARG A C 1
ATOM 623 O O . ARG A 1 84 ? -6.566 4.968 2.459 1.00 92.00 84 ARG A O 1
ATOM 630 N N . THR A 1 85 ? -6.853 6.819 3.689 1.00 88.06 85 THR A N 1
ATOM 631 C CA . THR A 1 85 ? -5.523 7.367 3.392 1.00 88.06 85 THR A CA 1
ATOM 632 C C . THR A 1 85 ? -4.424 6.464 3.944 1.00 88.06 85 THR A C 1
ATOM 634 O O . THR A 1 85 ? -3.482 6.140 3.228 1.00 88.06 85 THR A O 1
ATOM 637 N N . SER A 1 86 ? -4.553 6.015 5.194 1.00 88.06 86 SER A N 1
ATOM 638 C CA . SER A 1 86 ? -3.552 5.152 5.831 1.00 88.06 86 SER A CA 1
ATOM 639 C C . SER A 1 86 ? -3.411 3.816 5.099 1.00 88.06 86 SER A C 1
ATOM 641 O O . SER A 1 86 ? -2.295 3.385 4.810 1.00 88.06 86 SER A O 1
ATOM 643 N N . LEU A 1 87 ? -4.536 3.199 4.731 1.00 94.69 87 LEU A N 1
ATOM 644 C CA . LEU A 1 87 ? -4.556 1.947 3.974 1.00 94.69 87 LEU A CA 1
ATOM 645 C C . LEU A 1 87 ? -4.018 2.117 2.548 1.00 94.69 87 LEU A C 1
ATOM 647 O O . LEU A 1 87 ? -3.229 1.285 2.108 1.00 94.69 87 LEU A O 1
ATOM 651 N N . ALA A 1 88 ? -4.384 3.195 1.849 1.00 92.94 88 ALA A N 1
ATOM 652 C CA . ALA A 1 88 ? -3.890 3.485 0.502 1.00 92.94 88 ALA A CA 1
ATOM 653 C C . ALA A 1 88 ? -2.368 3.644 0.497 1.00 92.94 88 ALA A C 1
ATOM 655 O O . ALA A 1 88 ? -1.677 3.079 -0.346 1.00 92.94 88 ALA A O 1
ATOM 656 N N . VAL A 1 89 ? -1.831 4.366 1.481 1.00 88.50 89 VAL A N 1
ATOM 657 C CA . VAL A 1 89 ? -0.388 4.552 1.614 1.00 88.50 89 VAL A CA 1
ATOM 658 C C . VAL A 1 89 ? 0.320 3.237 1.956 1.00 88.50 89 VAL A C 1
ATOM 660 O O . VAL A 1 89 ? 1.340 2.928 1.342 1.00 88.50 89 VAL A O 1
ATOM 663 N N . ALA A 1 90 ? -0.215 2.446 2.893 1.00 91.94 90 ALA A N 1
ATOM 664 C CA . ALA A 1 90 ? 0.359 1.148 3.247 1.00 91.94 90 ALA A CA 1
ATOM 665 C C . ALA A 1 90 ? 0.377 0.185 2.047 1.00 91.94 90 ALA A C 1
ATOM 667 O O . ALA A 1 90 ? 1.410 -0.417 1.752 1.00 91.94 90 ALA A O 1
ATOM 668 N N . TYR A 1 91 ? -0.743 0.082 1.327 1.00 95.88 91 TYR A N 1
ATOM 669 C CA . TYR A 1 91 ? -0.855 -0.763 0.141 1.00 95.88 91 TYR A CA 1
ATOM 670 C C . TYR A 1 91 ? 0.065 -0.283 -0.988 1.00 95.88 91 TYR A C 1
ATOM 672 O O . TYR A 1 91 ? 0.850 -1.073 -1.504 1.00 95.88 91 TYR A O 1
ATOM 680 N N . GLY A 1 92 ? 0.035 1.008 -1.331 1.00 92.12 92 GLY A N 1
ATOM 681 C CA . GLY A 1 92 ? 0.860 1.562 -2.407 1.00 92.12 92 GLY A CA 1
ATOM 682 C C . GLY A 1 92 ? 2.362 1.411 -2.145 1.00 92.12 92 GLY A C 1
ATOM 683 O O . GLY A 1 92 ? 3.118 1.071 -3.054 1.00 92.12 92 GLY A O 1
ATOM 684 N N . ALA A 1 93 ? 2.806 1.589 -0.896 1.00 90.25 93 ALA A N 1
ATOM 685 C CA . ALA A 1 93 ? 4.195 1.335 -0.517 1.00 90.25 93 ALA A CA 1
ATOM 686 C C . ALA A 1 93 ? 4.565 -0.152 -0.642 1.00 90.25 93 ALA A C 1
ATOM 688 O O . ALA A 1 93 ? 5.657 -0.470 -1.113 1.00 90.25 93 ALA A O 1
ATOM 689 N N . ALA A 1 94 ? 3.669 -1.062 -0.250 1.00 94.50 94 ALA A N 1
ATOM 690 C CA . ALA A 1 94 ? 3.894 -2.497 -0.387 1.00 94.50 94 ALA A CA 1
ATOM 691 C C . ALA A 1 94 ? 3.938 -2.958 -1.850 1.00 94.50 94 ALA A C 1
ATOM 693 O O . ALA A 1 94 ? 4.783 -3.779 -2.201 1.00 94.50 94 ALA A O 1
ATOM 694 N N . GLU A 1 95 ? 3.078 -2.407 -2.705 1.00 93.81 95 GLU A N 1
ATOM 695 C CA . GLU A 1 95 ? 3.062 -2.688 -4.141 1.00 93.81 95 GLU A CA 1
ATOM 696 C C . GLU A 1 95 ? 4.338 -2.179 -4.822 1.00 93.81 95 GLU A C 1
ATOM 698 O O . GLU A 1 95 ? 4.984 -2.930 -5.545 1.00 93.81 95 GLU A O 1
ATOM 703 N N . LEU A 1 96 ? 4.794 -0.964 -4.499 1.00 91.25 96 LEU A N 1
ATOM 704 C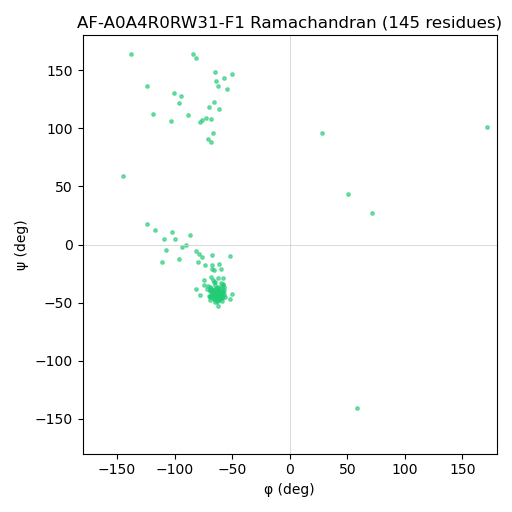 CA . LEU A 1 96 ? 6.076 -0.443 -4.988 1.00 91.25 96 LEU A CA 1
ATOM 705 C C . LEU A 1 96 ? 7.270 -1.288 -4.509 1.00 91.25 96 LEU A C 1
ATOM 707 O O . LEU A 1 96 ? 8.213 -1.535 -5.260 1.00 91.25 96 LEU A O 1
ATOM 711 N N . HIS A 1 97 ? 7.234 -1.764 -3.262 1.00 90.81 97 HIS A N 1
ATOM 712 C CA . HIS A 1 97 ? 8.244 -2.682 -2.725 1.00 90.81 97 HIS A CA 1
ATOM 713 C C . HIS A 1 97 ? 8.234 -4.038 -3.447 1.00 90.81 97 HIS A C 1
ATOM 715 O O . HIS A 1 97 ? 9.293 -4.625 -3.680 1.00 90.81 97 HIS A O 1
ATOM 721 N N . GLN A 1 98 ? 7.057 -4.514 -3.866 1.00 93.44 98 GLN A N 1
ATOM 722 C CA . GLN A 1 98 ? 6.889 -5.764 -4.612 1.00 93.44 98 GLN A CA 1
ATOM 723 C C . GLN A 1 98 ? 7.679 -5.779 -5.926 1.00 93.44 98 GLN A C 1
ATOM 725 O O . GLN A 1 98 ? 8.128 -6.849 -6.326 1.00 93.44 98 GLN A O 1
ATOM 730 N N . PHE A 1 99 ? 7.921 -4.618 -6.547 1.00 86.88 99 PHE A N 1
ATOM 731 C CA . PHE A 1 99 ? 8.650 -4.507 -7.819 1.00 86.88 99 PHE A CA 1
ATOM 732 C C . PHE A 1 99 ? 10.063 -5.088 -7.746 1.00 86.88 99 PHE A C 1
ATOM 734 O O . PHE A 1 99 ? 10.525 -5.717 -8.689 1.00 86.88 99 PHE A O 1
ATOM 741 N N . ASN A 1 100 ? 10.753 -4.872 -6.624 1.00 84.88 100 ASN A N 1
ATOM 742 C CA . ASN A 1 100 ? 12.140 -5.305 -6.436 1.00 84.88 100 ASN A CA 1
ATOM 743 C C . ASN A 1 100 ? 12.268 -6.434 -5.410 1.00 84.88 100 ASN A C 1
ATOM 745 O O . ASN A 1 100 ? 13.328 -7.039 -5.263 1.00 84.88 100 ASN A O 1
ATOM 749 N N . SER A 1 101 ? 11.229 -6.676 -4.613 1.00 90.19 101 SER A N 1
ATOM 750 C CA . SER A 1 101 ? 11.287 -7.575 -3.462 1.00 90.19 101 SER A CA 1
ATOM 751 C C . SER A 1 101 ? 9.967 -8.330 -3.261 1.00 90.19 101 SER A C 1
ATOM 753 O O . SER A 1 101 ? 9.365 -8.259 -2.185 1.00 90.19 101 SER A O 1
ATOM 755 N N . PRO A 1 102 ? 9.514 -9.106 -4.265 1.00 91.94 102 PRO A N 1
ATOM 756 C CA . PRO A 1 102 ? 8.197 -9.743 -4.250 1.00 91.94 102 PRO A CA 1
ATOM 757 C C . PRO A 1 102 ? 7.990 -10.684 -3.063 1.00 91.94 102 PRO A C 1
ATOM 759 O O . PRO A 1 102 ? 6.949 -10.647 -2.413 1.00 91.94 102 PRO A O 1
ATOM 762 N N . ASN A 1 103 ? 9.020 -11.457 -2.711 1.00 93.00 103 ASN A N 1
ATOM 76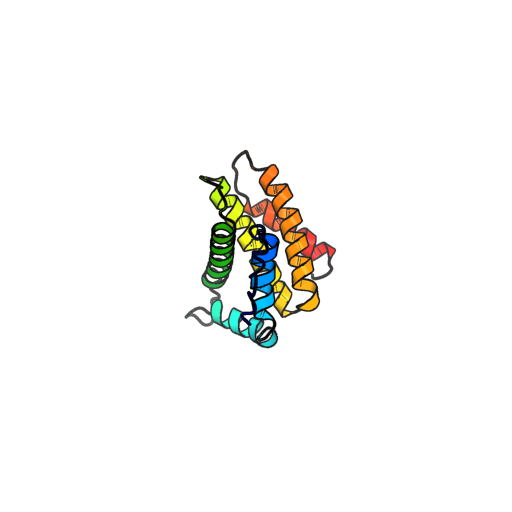3 C CA . ASN A 1 103 ? 8.958 -12.434 -1.621 1.00 93.00 103 ASN A CA 1
ATOM 764 C C . ASN A 1 103 ? 8.784 -11.797 -0.232 1.00 93.00 103 ASN A C 1
ATOM 766 O O . ASN A 1 103 ? 8.349 -12.471 0.698 1.00 93.00 103 ASN A O 1
ATOM 770 N N . THR A 1 104 ? 9.145 -10.520 -0.063 1.00 93.81 104 THR A N 1
ATOM 771 C CA . THR A 1 104 ? 9.039 -9.817 1.228 1.00 93.81 104 THR A CA 1
ATOM 772 C C . THR A 1 104 ? 7.910 -8.791 1.261 1.00 93.81 104 THR A C 1
ATOM 774 O O . THR A 1 104 ? 7.624 -8.247 2.327 1.00 93.81 104 THR A O 1
ATOM 777 N N . ALA A 1 105 ? 7.221 -8.562 0.139 1.00 93.62 105 ALA A N 1
ATOM 778 C CA . ALA A 1 105 ? 6.128 -7.600 0.043 1.00 93.62 105 ALA A CA 1
ATOM 779 C C . ALA A 1 105 ? 4.937 -7.909 0.974 1.00 93.62 105 ALA A C 1
ATOM 781 O O . ALA A 1 105 ? 4.475 -6.972 1.627 1.00 93.62 105 ALA A O 1
ATOM 782 N N . PRO A 1 106 ? 4.485 -9.171 1.154 1.00 95.38 106 PRO A N 1
ATOM 783 C CA . PRO A 1 106 ? 3.418 -9.478 2.113 1.00 95.38 106 PRO A CA 1
ATOM 784 C C . PRO A 1 106 ? 3.796 -9.119 3.557 1.00 95.38 106 PRO A C 1
ATOM 786 O O . PRO A 1 106 ? 3.059 -8.416 4.241 1.00 95.38 106 PRO A O 1
ATOM 789 N N . ALA A 1 107 ? 4.997 -9.510 3.996 1.00 93.69 107 ALA A N 1
ATOM 790 C CA . ALA A 1 107 ? 5.490 -9.187 5.336 1.00 93.69 107 ALA A CA 1
ATOM 791 C C . ALA A 1 107 ? 5.731 -7.677 5.522 1.00 93.69 107 ALA A C 1
ATOM 793 O O . ALA A 1 107 ? 5.610 -7.143 6.626 1.00 93.69 107 ALA A O 1
ATOM 794 N N . PHE A 1 108 ? 6.090 -6.970 4.447 1.00 92.69 108 PHE A N 1
ATOM 795 C CA . PHE A 1 108 ? 6.217 -5.520 4.472 1.00 92.69 108 PHE A CA 1
ATOM 796 C C . PHE A 1 108 ? 4.854 -4.839 4.620 1.00 92.69 108 PHE A C 1
ATOM 798 O O . PHE A 1 108 ? 4.707 -4.027 5.534 1.00 92.69 108 PHE A O 1
ATOM 805 N N . LEU A 1 109 ? 3.848 -5.232 3.829 1.00 95.31 109 LEU A N 1
ATOM 806 C CA . LEU A 1 109 ? 2.463 -4.783 3.995 1.00 95.31 109 LEU A CA 1
ATOM 807 C C . LEU A 1 109 ? 1.985 -5.003 5.432 1.00 95.31 109 LEU A C 1
ATOM 809 O O . LEU A 1 109 ? 1.452 -4.082 6.048 1.00 95.31 109 LEU A O 1
ATOM 813 N N . ASP A 1 110 ? 2.240 -6.186 5.990 1.00 93.62 110 ASP A N 1
ATOM 814 C CA . ASP A 1 110 ? 1.828 -6.505 7.351 1.00 93.62 110 ASP A CA 1
ATOM 815 C C . ASP A 1 110 ? 2.411 -5.538 8.385 1.00 93.62 110 ASP A C 1
ATOM 817 O O . ASP A 1 110 ? 1.673 -5.026 9.230 1.00 93.62 110 ASP A O 1
ATOM 821 N N . SER A 1 111 ? 3.706 -5.229 8.266 1.00 90.50 111 SER A N 1
ATOM 822 C CA . SER A 1 111 ? 4.385 -4.279 9.154 1.00 90.50 111 SER A CA 1
ATOM 823 C C . SER A 1 111 ? 3.873 -2.839 9.017 1.00 90.50 111 SER A C 1
ATOM 825 O O . SER A 1 111 ? 3.836 -2.088 9.997 1.00 90.50 111 SER A O 1
ATOM 827 N N . LEU A 1 112 ? 3.443 -2.448 7.813 1.00 89.00 112 LEU A N 1
ATOM 828 C CA . LEU A 1 112 ? 2.835 -1.143 7.567 1.00 89.00 112 LEU A CA 1
ATOM 829 C C . LEU A 1 112 ? 1.448 -1.055 8.210 1.00 89.00 112 LEU A C 1
ATOM 831 O O . LEU A 1 112 ? 1.160 -0.068 8.882 1.00 89.00 112 LEU A O 1
ATOM 835 N N . LEU A 1 113 ? 0.626 -2.100 8.075 1.00 91.06 113 LEU A N 1
ATOM 836 C CA . LEU A 1 113 ? -0.712 -2.157 8.672 1.00 91.06 113 LEU A CA 1
ATOM 837 C C . LEU A 1 113 ? -0.676 -2.137 10.209 1.00 91.06 113 LEU A C 1
ATOM 839 O O . LEU A 1 113 ? -1.500 -1.474 10.848 1.00 91.06 113 LEU A O 1
ATOM 843 N N . ASP A 1 114 ? 0.306 -2.805 10.816 1.00 86.19 114 ASP A N 1
ATOM 844 C CA . ASP A 1 114 ? 0.527 -2.745 12.266 1.00 86.19 114 ASP A CA 1
ATOM 845 C C . ASP A 1 114 ? 0.852 -1.315 12.716 1.00 86.19 114 ASP A C 1
ATOM 847 O O . ASP A 1 114 ? 0.298 -0.810 13.701 1.00 86.19 114 ASP A O 1
ATOM 851 N N . SER A 1 115 ? 1.684 -0.624 11.936 1.00 77.44 115 SER A N 1
ATOM 852 C CA . SER A 1 115 ? 2.057 0.766 12.188 1.00 77.44 115 SER A CA 1
ATOM 853 C C . SER A 1 115 ? 0.857 1.708 12.046 1.00 77.44 115 SER A C 1
ATOM 855 O O . SER A 1 115 ? 0.648 2.557 12.910 1.00 77.44 115 SER A O 1
ATOM 857 N N . THR A 1 116 ? 0.014 1.546 11.021 1.00 71.62 116 THR A N 1
ATOM 858 C CA . THR A 1 116 ? -1.160 2.413 10.808 1.00 71.62 116 THR A CA 1
ATOM 859 C C . THR A 1 116 ? -2.247 2.204 11.858 1.00 71.62 116 THR A C 1
ATOM 861 O O . THR A 1 116 ? -2.843 3.177 12.311 1.00 71.62 116 THR A O 1
ATOM 864 N N . SER A 1 117 ? -2.462 0.967 12.319 1.00 65.56 117 SER A N 1
ATOM 865 C CA . SER A 1 117 ? -3.450 0.663 13.370 1.00 65.56 117 SER A CA 1
ATOM 866 C C . SER A 1 117 ? -3.135 1.343 14.713 1.00 65.56 117 SER A C 1
ATOM 868 O O . SER A 1 117 ? -4.037 1.687 15.482 1.00 65.56 117 SER A O 1
ATOM 870 N N . SER A 1 118 ? -1.850 1.585 14.983 1.00 57.75 118 SER A N 1
ATOM 871 C CA . SER A 1 118 ? -1.388 2.329 16.159 1.00 57.75 118 SER A CA 1
ATOM 872 C C . SER A 1 118 ? -1.630 3.835 16.014 1.00 57.75 118 SER A C 1
ATOM 874 O O . SER A 1 118 ? -1.903 4.515 17.002 1.00 57.75 118 SER A O 1
ATOM 876 N N . VAL A 1 119 ? -1.589 4.348 14.781 1.00 53.81 119 VAL A N 1
ATOM 877 C CA . VAL A 1 119 ? -1.784 5.769 14.466 1.00 53.81 119 VAL A CA 1
ATOM 878 C C . VAL A 1 119 ? -3.268 6.135 14.403 1.00 53.81 119 VAL A C 1
ATOM 880 O O . VAL A 1 119 ? -3.639 7.175 14.932 1.00 53.81 119 VAL A O 1
ATOM 883 N N . GLU A 1 120 ? -4.142 5.274 13.868 1.00 57.00 120 GLU A N 1
ATOM 884 C CA . GLU A 1 120 ? -5.603 5.487 13.886 1.00 57.00 120 GLU A CA 1
ATOM 885 C C . GLU A 1 120 ? -6.147 5.668 15.314 1.00 57.00 120 GLU A C 1
ATOM 887 O O . GLU A 1 120 ? -7.014 6.508 15.551 1.00 57.00 120 GLU A O 1
ATOM 892 N N . LYS A 1 121 ? -5.591 4.939 16.293 1.00 54.22 121 LYS A N 1
ATOM 893 C CA . LYS A 1 121 ? -5.956 5.069 17.715 1.00 54.22 121 LYS A CA 1
ATOM 894 C C . LYS A 1 121 ? -5.529 6.400 18.339 1.00 54.22 121 LYS A C 1
ATOM 896 O O . LYS A 1 121 ? -6.179 6.855 19.274 1.00 54.22 121 LYS A O 1
ATOM 901 N N . ALA A 1 122 ? -4.465 7.023 17.835 1.00 48.88 122 ALA A N 1
ATOM 902 C CA . ALA A 1 122 ? -3.949 8.296 18.344 1.00 48.88 122 ALA A CA 1
ATOM 903 C C . ALA A 1 122 ? -4.710 9.520 17.800 1.00 48.88 122 ALA A C 1
ATOM 905 O O . ALA A 1 122 ? -4.445 10.648 18.195 1.00 48.88 122 ALA A O 1
ATOM 906 N N . VAL A 1 123 ? -5.637 9.302 16.865 1.00 50.34 123 VAL A N 1
ATOM 907 C CA . VAL A 1 123 ? -6.101 10.312 15.901 1.00 50.34 123 VAL A CA 1
ATOM 908 C C . VAL A 1 123 ? -7.581 10.656 16.035 1.00 50.34 123 VAL A C 1
ATOM 910 O O . VAL A 1 123 ? -8.150 11.418 15.252 1.00 50.34 123 VAL A O 1
ATOM 913 N N . GLY A 1 124 ? -8.190 10.210 17.133 1.00 48.34 124 GLY A N 1
ATOM 914 C CA . GLY A 1 124 ? -9.492 10.711 17.577 1.00 48.34 124 GLY A CA 1
ATOM 915 C C . GLY A 1 124 ? -9.579 12.245 17.698 1.00 48.34 124 GLY A C 1
ATOM 916 O O . GLY A 1 124 ? -10.682 12.767 17.815 1.00 48.34 124 GLY A O 1
ATOM 917 N N . GLU A 1 125 ? -8.460 12.970 17.602 1.00 42.72 125 GLU A N 1
ATOM 918 C CA . GLU A 1 125 ? -8.385 14.428 17.547 1.00 42.72 125 GLU A CA 1
ATOM 919 C C . GLU A 1 125 ? -7.749 14.874 16.213 1.00 42.72 125 GLU A C 1
ATOM 921 O O . GLU A 1 125 ? -6.593 14.588 15.912 1.00 42.72 125 GLU A O 1
ATOM 926 N N . ALA A 1 126 ? -8.539 15.522 15.354 1.00 44.47 126 ALA A N 1
ATOM 927 C CA . ALA A 1 126 ? -8.187 15.823 13.966 1.00 44.47 126 ALA A CA 1
ATOM 928 C C . ALA A 1 126 ? -6.955 16.744 13.799 1.00 44.47 126 ALA A C 1
ATOM 930 O O . ALA A 1 126 ? -6.880 17.806 14.413 1.00 44.47 126 ALA A O 1
ATOM 931 N N . GLY A 1 127 ? -6.063 16.411 12.854 1.00 42.00 127 GLY A N 1
ATOM 932 C CA . GLY A 1 127 ? -5.024 17.325 12.356 1.00 42.00 127 GLY A CA 1
ATOM 933 C C . GLY A 1 127 ? -3.991 16.666 11.428 1.00 42.00 127 GLY A C 1
ATOM 934 O O . GLY A 1 127 ? -3.092 15.989 11.898 1.00 42.00 127 GLY A O 1
ATOM 935 N N . ILE A 1 128 ? -4.150 16.865 10.112 1.00 48.00 128 ILE A N 1
ATOM 936 C CA . ILE A 1 128 ? -3.201 16.656 8.987 1.00 48.00 128 ILE A CA 1
ATOM 937 C C . ILE A 1 128 ? -2.127 15.560 9.187 1.00 48.00 128 ILE A C 1
ATOM 939 O O . ILE A 1 128 ? -1.030 15.775 9.692 1.00 48.00 128 ILE A O 1
ATOM 943 N N . PHE A 1 129 ? -2.445 14.378 8.662 1.00 47.16 129 PHE A N 1
ATOM 944 C CA . PHE A 1 129 ? -1.725 13.110 8.819 1.00 47.16 129 PHE A CA 1
ATOM 945 C C . PHE A 1 129 ? -0.468 12.895 7.983 1.00 47.16 129 PHE A C 1
ATOM 947 O O . PHE A 1 129 ? 0.220 11.880 8.126 1.00 47.16 129 PHE A O 1
ATOM 954 N N . THR A 1 130 ? -0.201 13.803 7.055 1.00 49.62 130 THR A N 1
ATOM 955 C CA . THR A 1 130 ? 0.764 13.561 5.986 1.00 49.62 130 THR A CA 1
ATOM 956 C C . THR A 1 130 ? 2.202 13.548 6.514 1.00 49.62 130 THR A C 1
ATOM 958 O O . THR A 1 130 ? 3.003 12.724 6.075 1.00 49.62 130 THR A O 1
ATOM 961 N N . ASP A 1 131 ? 2.520 14.386 7.510 1.00 50.28 131 ASP A N 1
ATOM 962 C CA . ASP A 1 131 ? 3.888 14.517 8.041 1.00 50.28 131 ASP A CA 1
ATOM 963 C C . ASP A 1 131 ? 4.299 13.318 8.917 1.00 50.28 131 ASP A C 1
ATOM 965 O O . ASP A 1 131 ? 5.445 12.870 8.875 1.00 50.28 131 ASP A O 1
ATOM 969 N N . TYR A 1 132 ? 3.358 12.736 9.673 1.00 45.31 132 TYR A N 1
ATOM 970 C CA . TYR A 1 132 ? 3.644 11.597 10.554 1.00 45.31 132 TYR A CA 1
ATOM 971 C C . TYR A 1 132 ? 3.740 10.271 9.788 1.00 45.31 132 TYR A C 1
ATOM 973 O O . TYR A 1 132 ? 4.687 9.509 10.000 1.00 45.31 132 TYR A O 1
ATOM 981 N N . ILE A 1 133 ? 2.823 10.017 8.841 1.00 50.66 133 ILE A N 1
ATOM 982 C CA . ILE A 1 133 ? 2.921 8.848 7.951 1.00 50.66 133 ILE A CA 1
ATOM 983 C C . ILE A 1 133 ? 4.217 8.922 7.130 1.00 50.66 133 ILE A C 1
ATOM 985 O O . ILE A 1 133 ? 4.954 7.938 7.073 1.00 50.66 133 ILE A O 1
ATOM 989 N N . GLY A 1 134 ? 4.553 10.093 6.575 1.00 51.59 134 GLY A N 1
ATOM 990 C CA . GLY A 1 134 ? 5.787 10.286 5.808 1.00 51.59 134 GLY A CA 1
ATOM 991 C C . GLY A 1 134 ? 7.055 9.960 6.606 1.00 51.59 134 GLY A C 1
ATOM 992 O O . GLY A 1 134 ? 7.931 9.246 6.111 1.00 51.59 134 GLY A O 1
ATOM 993 N N . ARG A 1 135 ? 7.147 10.406 7.867 1.00 53.97 135 ARG A N 1
ATOM 994 C CA . ARG A 1 135 ? 8.296 10.111 8.745 1.00 53.97 135 ARG A CA 1
ATOM 995 C C . ARG A 1 135 ? 8.362 8.647 9.171 1.00 53.97 135 ARG A C 1
ATOM 997 O O . ARG A 1 135 ? 9.459 8.097 9.218 1.00 53.97 135 ARG A O 1
ATOM 1004 N N . SER A 1 136 ? 7.222 8.016 9.456 1.00 47.53 136 SER A N 1
ATOM 1005 C CA . SER A 1 136 ? 7.179 6.610 9.880 1.00 47.53 136 SER A CA 1
ATOM 1006 C C . SER A 1 136 ? 7.596 5.673 8.744 1.00 47.53 136 SER A C 1
ATOM 1008 O O . SER A 1 136 ? 8.452 4.809 8.928 1.00 47.53 136 SER A O 1
ATOM 1010 N N . LEU A 1 137 ? 7.113 5.932 7.525 1.00 51.72 137 LEU A N 1
ATOM 1011 C CA . LEU A 1 137 ? 7.561 5.219 6.329 1.00 51.72 137 LEU A CA 1
ATOM 1012 C C . LEU A 1 137 ? 9.050 5.441 6.079 1.00 51.72 137 LEU A C 1
ATOM 1014 O O . LEU A 1 137 ? 9.787 4.473 5.925 1.00 51.72 137 LEU A O 1
ATOM 1018 N N . THR A 1 138 ? 9.519 6.693 6.126 1.00 54.47 138 THR A N 1
ATOM 1019 C CA . THR A 1 138 ? 10.949 7.018 5.971 1.00 54.47 138 THR A CA 1
ATOM 1020 C C . THR A 1 138 ? 11.811 6.290 7.010 1.00 54.47 138 THR A C 1
ATOM 1022 O O . THR A 1 138 ? 12.883 5.786 6.681 1.00 54.47 138 THR A O 1
ATOM 1025 N N . GLY A 1 139 ? 11.342 6.180 8.256 1.00 56.53 139 GLY A N 1
ATOM 1026 C CA . GLY A 1 139 ? 12.015 5.438 9.324 1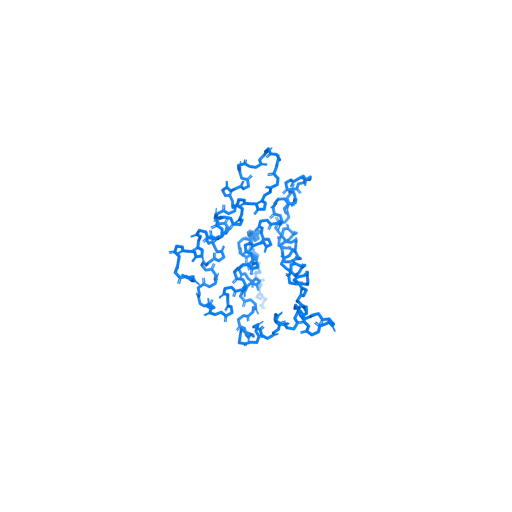.00 56.53 139 GLY A CA 1
ATOM 1027 C C . GLY A 1 139 ? 12.084 3.931 9.064 1.00 56.53 139 GLY A C 1
ATOM 1028 O O . GLY A 1 139 ? 13.125 3.314 9.299 1.00 56.53 139 GLY A O 1
ATOM 1029 N N . ILE A 1 140 ? 11.024 3.333 8.518 1.00 55.84 140 ILE A N 1
ATOM 1030 C CA . ILE A 1 140 ? 11.007 1.914 8.134 1.00 55.84 140 ILE A CA 1
ATOM 1031 C C . ILE A 1 140 ? 11.922 1.667 6.922 1.00 55.84 140 ILE A C 1
ATOM 1033 O O . ILE A 1 140 ? 12.735 0.745 6.954 1.00 55.84 140 ILE A O 1
ATOM 1037 N N . PHE A 1 141 ? 11.872 2.524 5.896 1.00 54.19 141 PHE A N 1
ATOM 1038 C CA . PHE A 1 141 ? 12.758 2.436 4.726 1.00 54.19 141 PHE A CA 1
ATOM 1039 C C . PHE A 1 141 ? 14.238 2.576 5.114 1.00 54.19 141 PHE A C 1
ATOM 1041 O O . PHE A 1 141 ? 15.077 1.796 4.662 1.00 54.19 141 PHE A O 1
ATOM 1048 N N . ARG A 1 142 ? 14.560 3.514 6.016 1.00 55.41 142 ARG A N 1
ATOM 1049 C CA . ARG A 1 142 ? 15.925 3.737 6.516 1.00 55.41 142 ARG A CA 1
ATOM 1050 C C . ARG A 1 142 ? 16.412 2.623 7.446 1.00 55.41 142 ARG A C 1
ATOM 1052 O O . ARG A 1 142 ? 17.579 2.254 7.382 1.00 55.41 142 ARG A O 1
ATOM 1059 N N . SER A 1 143 ? 15.549 2.072 8.301 1.00 47.47 143 SER A N 1
ATOM 1060 C CA . SER A 1 143 ? 15.933 0.995 9.232 1.00 47.47 143 SER A CA 1
ATOM 1061 C C . SER A 1 143 ? 16.132 -0.364 8.553 1.00 47.47 143 SER A C 1
ATOM 1063 O O . SER A 1 143 ? 16.787 -1.232 9.124 1.00 47.47 143 SER A O 1
ATOM 1065 N N . ARG A 1 144 ? 15.619 -0.541 7.327 1.00 55.38 144 ARG A N 1
ATOM 1066 C CA . ARG A 1 144 ? 15.788 -1.758 6.518 1.00 55.38 144 ARG A CA 1
ATOM 1067 C C . ARG A 1 144 ? 16.871 -1.663 5.434 1.00 55.38 144 ARG A C 1
ATOM 1069 O O . ARG A 1 144 ? 17.041 -2.623 4.691 1.00 55.38 144 ARG A O 1
ATOM 1076 N N . GLY A 1 145 ? 17.621 -0.558 5.367 1.00 41.78 145 GLY A N 1
ATOM 1077 C CA . GLY A 1 145 ? 18.789 -0.418 4.481 1.00 41.78 145 GLY A CA 1
ATOM 1078 C C . GLY A 1 145 ? 18.463 -0.291 2.988 1.00 41.78 145 GLY A C 1
ATOM 1079 O O . GLY A 1 145 ? 19.272 -0.685 2.158 1.00 41.78 145 GLY A O 1
ATOM 1080 N N . ILE A 1 146 ? 17.276 0.223 2.649 1.00 51.22 146 ILE A N 1
ATOM 1081 C CA . ILE A 1 146 ? 16.821 0.427 1.258 1.00 51.22 146 ILE A CA 1
ATOM 1082 C C . ILE A 1 146 ? 17.220 1.833 0.731 1.00 51.22 146 ILE A C 1
ATOM 1084 O O . ILE A 1 146 ? 16.968 2.163 -0.425 1.00 51.22 146 ILE A O 1
ATOM 1088 N N . LEU A 1 147 ? 17.893 2.648 1.557 1.00 42.91 147 LEU A N 1
ATOM 1089 C CA . LEU A 1 147 ? 18.516 3.935 1.207 1.00 42.91 147 LEU A CA 1
ATOM 1090 C C . LEU A 1 147 ? 19.996 3.953 1.592 1.00 42.91 147 LEU A C 1
ATOM 1092 O O . LEU A 1 147 ? 20.305 3.440 2.693 1.00 42.91 147 LEU A O 1
#

Sequence (147 aa):
MAATHASSSASSSPPTIREVLAARLKHNEPIVDLLPEAFALLVASSSPFAVDPKPALTHAFSVADEACHIVEDKAYGPAWYARRTSLAVAYGAAELHQFNSPNTAPAFLDSLLDSTSSVEKAVGEAGIFTDYIGRSLTGIFRSRGIL

Secondary structure (DSSP, 8-state):
-----------PPPPPHHHHHHHHHHTTGGGGGGHHHHHHHHTB-SSTT-B--HHHHHHHHHHHHHHHHHTT----HHHHHHHHHHHHHHHHHHHHHHTT-GGGHHHHHHHHHHHHHHHHHT-SS---THHHHHHHHHHHHHHTT--

Foldseek 3Di:
DDDDDDPPPDPDDQDDLLRLLLVVLVVCVVVLQCLVVVVCVQQDDPDNPGGRCVSLLVVLLVSLVVSCVSSVPPDDDPLVVLSSNLSSVLSSVLSVCCNPPVPCSSVSSVVSVVVSVVVSVVPPDDDDDPVVSVVVVVVVCVVVPVD

Organism: NCBI:txid92696

Solvent-accessible surface area (backbone atoms only — not comparable to full-atom values): 8580 Å² total; per-residue (Å²): 138,84,85,82,81,78,81,80,78,75,84,73,73,81,65,50,62,65,57,49,52,47,53,58,58,54,67,43,64,92,48,39,90,48,42,60,58,54,49,54,58,54,23,53,41,99,45,96,89,44,75,39,62,61,57,56,52,52,51,24,40,48,54,24,48,52,38,40,56,76,52,62,61,83,64,57,75,72,54,34,55,54,51,32,50,48,43,11,51,33,50,44,52,22,55,61,44,28,56,84,36,57,93,50,18,63,64,47,32,51,55,39,52,57,54,44,60,58,49,61,72,71,44,88,63,88,75,83,65,66,67,60,54,52,50,53,50,52,48,53,43,55,74,69,64,80,109

Mean predicted aligned error: 10.44 Å

pLDDT: mean 78.66, std 19.27, range [39.56, 98.19]

InterPro domains:
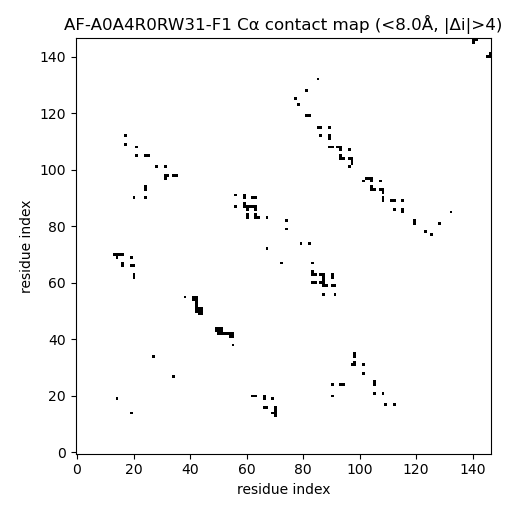  IPR013718 COQ9, C-terminal domain [PF08511] (56-114)